Protein 6E8M (pdb70)

Structure (mmCIF, N/CA/C/O backbone):
data_6E8M
#
_entry.id   6E8M
#
_cell.length_a   40.900
_cell.length_b   64.710
_cell.length_c   67.850
_cell.angle_alpha   90.000
_cell.angle_beta   90.000
_cell.angle_gamma   90.000
#
_symmetry.space_group_name_H-M   'P 21 21 21'
#
loop_
_entity.id
_entity.type
_entity.pdbx_description
1 polymer 'LeSH (Llo2327)'
2 polymer 'DnaJ-A1 pTyr381 peptide'
3 water water
#
loop_
_atom_site.group_PDB
_atom_site.id
_atom_site.type_symbol
_atom_site.label_atom_id
_atom_site.label_alt_id
_atom_site.label_comp_id
_atom_site.label_asym_id
_atom_site.label_entity_id
_atom_site.label_seq_id
_atom_site.pdbx_PDB_ins_code
_atom_site.Cartn_x
_atom_site.Cartn_y
_atom_site.Cartn_z
_atom_site.occupancy
_atom_site.B_iso_or_equiv
_atom_site.auth_seq_id
_atom_site.auth_comp_id
_atom_site.auth_asym_id
_atom_site.auth_atom_id
_atom_site.pdbx_PDB_model_num
ATOM 1 N N . SER A 1 13 ? 8.10043 53.10397 9.10297 1.000 42.48481 11 SER A N 1
ATOM 2 C CA . SER A 1 13 ? 7.87138 52.54084 10.44004 1.000 39.98482 11 SER A CA 1
ATOM 3 C C . SER A 1 13 ? 7.31253 51.10853 10.43511 1.000 40.24663 11 SER A C 1
ATOM 4 O O . SER A 1 13 ? 6.93111 50.57584 11.49265 1.000 35.26608 11 SER A O 1
ATOM 7 N N . LYS A 1 14 ? 7.30137 50.46640 9.26675 1.000 39.10714 12 LYS A N 1
ATOM 8 C CA . LYS A 1 14 ? 6.65280 49.16422 9.12659 1.000 33.35164 12 LYS A CA 1
ATOM 9 C C . LYS A 1 14 ? 7.44814 48.04169 9.79580 1.000 32.97464 12 LYS A C 1
ATOM 10 O O . LYS A 1 14 ? 8.68156 47.99124 9.73636 1.000 32.42880 12 LYS A O 1
ATOM 16 N N . ILE A 1 15 ? 6.72531 47.12570 10.42076 1.000 25.09158 13 ILE A N 1
ATOM 17 C CA . ILE A 1 15 ? 7.31298 46.02123 11.17016 1.000 22.51657 13 ILE A CA 1
ATOM 18 C C . ILE A 1 15 ? 7.33964 44.79471 10.26448 1.000 24.54679 13 ILE A C 1
ATOM 19 O O . ILE A 1 15 ? 6.32649 44.50622 9.60625 1.000 23.27797 13 ILE A O 1
ATOM 24 N N . PRO A 1 16 ? 8.44383 44.05554 10.20385 1.000 22.65164 14 PRO A N 1
ATOM 25 C CA . PRO A 1 16 ? 8.45182 42.84404 9.38694 1.000 20.57359 14 PRO A CA 1
ATOM 26 C C . PRO A 1 16 ? 7.43850 41.84373 9.91388 1.000 24.55536 14 PRO A C 1
ATOM 27 O O . PRO A 1 16 ? 7.05231 41.87046 11.08437 1.000 20.61311 14 PRO A O 1
ATOM 31 N N . ILE A 1 17 ? 6.98791 40.95676 9.01605 1.000 21.34003 15 ILE A N 1
ATOM 32 C CA . ILE A 1 17 ? 6.03947 39.91413 9.39887 1.000 20.61044 15 ILE A CA 1
ATOM 33 C C . ILE A 1 17 ? 6.71866 38.67652 9.96633 1.000 17.85914 15 ILE A C 1
ATOM 34 O O . ILE A 1 17 ? 6.02345 37.70406 10.29726 1.000 19.56688 15 ILE A O 1
ATOM 39 N N . ILE A 1 18 ? 8.05066 38.68488 10.08665 1.000 16.06972 16 ILE A N 1
ATOM 40 C CA . ILE A 1 18 ? 8.85016 37.54216 10.52370 1.000 15.21770 16 ILE A CA 1
ATOM 41 C C . ILE A 1 18 ? 9.23016 37.75256 11.98227 1.000 17.31757 16 ILE A C 1
ATOM 42 O O . ILE A 1 18 ? 9.76257 38.81051 12.33687 1.000 19.25097 16 ILE A O 1
ATOM 47 N N . PHE A 1 19 ? 8.99150 36.74093 12.82258 1.000 15.46500 17 PHE A N 1
ATOM 48 C CA . PHE A 1 19 ? 9.47288 36.79260 14.20170 1.000 16.24730 17 PHE A CA 1
ATOM 49 C C . PHE A 1 19 ? 10.96720 36.51610 14.26771 1.000 16.68393 17 PHE A C 1
ATOM 50 O O . PHE A 1 19 ? 11.52168 35.76007 13.45856 1.000 16.57823 17 PHE A O 1
ATOM 58 N N . GLY A 1 20 ? 11.61108 37.07918 15.29003 1.000 18.61730 18 GLY A N 1
ATOM 59 C CA . GLY A 1 20 ? 12.97423 36.71794 15.62678 1.000 20.17784 18 GLY A CA 1
ATOM 60 C C . GLY A 1 20 ? 13.01193 35.44775 16.45123 1.000 21.30099 18 GLY A C 1
ATOM 61 O O . GLY A 1 20 ? 12.10351 34.61462 16.40982 1.000 19.83376 18 GLY A O 1
ATOM 62 N N . LEU A 1 21 ? 14.08733 35.30313 17.21730 1.000 21.29393 19 LEU A N 1
ATOM 63 C CA . LEU A 1 21 ? 14.29017 34.08815 17.99759 1.000 20.63679 19 LEU A CA 1
ATOM 64 C C . LEU A 1 21 ? 13.37584 34.04198 19.20991 1.000 28.41812 19 LEU A C 1
ATOM 65 O O . LEU A 1 21 ? 13.69754 34.59036 20.26765 1.000 38.34238 19 LEU A O 1
ATOM 70 N N . ILE A 1 22 ? 12.24096 33.37573 19.08171 1.000 22.95752 20 ILE A N 1
ATOM 71 C CA . ILE A 1 22 ? 11.28278 33.34110 20.16881 1.000 24.54927 20 ILE A CA 1
ATOM 72 C C . ILE A 1 22 ? 11.31483 31.95281 20.79180 1.000 25.00224 20 ILE A C 1
ATOM 73 O O . ILE A 1 22 ? 11.67263 30.95661 20.14998 1.000 26.40261 20 ILE A O 1
ATOM 78 N N . ASN A 1 23 ? 10.93695 31.88845 22.06717 1.000 23.85735 21 ASN A N 1
ATOM 79 C CA . ASN A 1 23 ? 11.04684 30.63418 22.78831 1.000 20.92727 21 ASN A CA 1
ATOM 80 C C . ASN A 1 23 ? 9.77557 29.79901 22.62724 1.000 23.78978 21 ASN A C 1
ATOM 81 O O . ASN A 1 23 ? 8.74054 30.27764 22.15951 1.000 24.10490 21 ASN A O 1
ATOM 86 N N . SER A 1 24 ? 9.88121 28.51842 23.00491 1.000 23.36718 22 SER A N 1
ATOM 87 C CA . SER A 1 24 ? 8.78038 27.57324 22.81875 1.000 24.72944 22 SER A CA 1
ATOM 88 C C . SER A 1 24 ? 7.52938 27.97801 23.59027 1.000 21.21686 22 SER A C 1
ATOM 89 O O . SER A 1 24 ? 6.40512 27.77058 23.11277 1.000 21.84140 22 SER A O 1
ATOM 92 N N . TYR A 1 25 ? 7.69897 28.48754 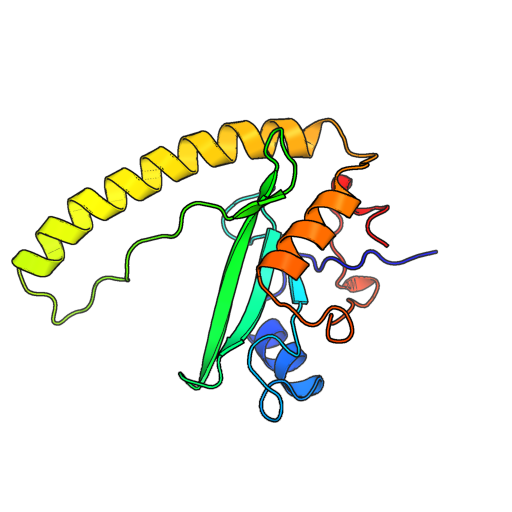24.81041 1.000 20.54741 23 TYR A N 1
ATOM 93 C CA . TYR A 1 25 ? 6.55278 28.93386 25.59474 1.000 21.30250 23 TYR A CA 1
ATOM 94 C C . TYR A 1 25 ? 5.81054 30.04625 24.86831 1.000 17.89623 23 TYR A C 1
ATOM 95 O O . TYR A 1 25 ? 4.58085 30.01240 24.74414 1.000 23.55560 23 TYR A O 1
ATOM 104 N N . GLN A 1 26 ? 6.55483 31.02661 24.35164 1.000 19.58738 24 GLN A N 1
ATOM 105 C CA . GLN A 1 26 ? 5.96295 32.13780 23.61208 1.000 23.36580 24 GLN A CA 1
ATOM 106 C C . GLN A 1 26 ? 5.26956 31.66209 22.34140 1.000 21.27997 24 GLN A C 1
ATOM 107 O O . GLN A 1 26 ? 4.17223 32.13094 22.00837 1.000 21.15511 24 GLN A O 1
ATOM 113 N N . ILE A 1 27 ? 5.89647 30.73792 21.61508 1.000 16.26765 25 ILE A N 1
ATOM 114 C CA . ILE A 1 27 ? 5.27905 30.19986 20.39947 1.000 18.74142 25 ILE A CA 1
ATOM 115 C C . ILE A 1 27 ? 3.92720 29.57005 20.72691 1.000 19.91618 25 ILE A C 1
ATOM 116 O O . ILE A 1 27 ? 2.92228 29.82565 20.04582 1.000 20.35015 25 ILE A O 1
ATOM 121 N N . HIS A 1 28 ? 3.87335 28.75046 21.77683 1.000 20.59424 26 HIS A N 1
ATOM 122 C CA . HIS A 1 28 ? 2.60538 28.11325 22.12839 1.000 23.53422 26 HIS A CA 1
ATOM 123 C C . HIS A 1 28 ? 1.57140 29.15367 22.54707 1.000 21.20875 26 HIS A C 1
ATOM 124 O O . HIS A 1 28 ? 0.41550 29.11351 22.10190 1.000 22.70721 26 HIS A O 1
ATOM 131 N N . ASN A 1 29 ? 1.98517 30.13982 23.33620 1.000 20.99335 27 ASN A N 1
ATOM 132 C CA . ASN A 1 29 ? 1.03856 31.14663 23.80348 1.000 22.20159 27 ASN A CA 1
ATOM 133 C C . ASN A 1 29 ? 0.55154 32.03110 22.66083 1.000 20.05650 27 ASN A C 1
ATOM 134 O O . ASN A 1 29 ? -0.61614 32.44050 22.65046 1.000 26.23665 27 ASN A O 1
ATOM 139 N N . LEU A 1 30 ? 1.41672 32.32961 21.68328 1.000 20.77978 28 LEU A N 1
ATOM 140 C CA . LEU A 1 30 ? 0.95144 33.09838 20.52905 1.000 19.68771 28 LEU A CA 1
ATOM 141 C C . LEU A 1 30 ? -0.08227 32.31327 19.73566 1.000 19.89441 28 LEU A C 1
ATOM 142 O O . LEU A 1 30 ? -1.11623 32.86822 19.34530 1.000 19.42105 28 LEU A O 1
ATOM 147 N N . LEU A 1 31 ? 0.15799 31.01440 19.50085 1.000 18.42046 29 LEU A N 1
ATOM 148 C CA . LEU A 1 31 ? -0.82218 30.22990 18.75248 1.000 17.36565 29 LEU A CA 1
ATOM 149 C C . LEU A 1 31 ? -2.14096 30.13467 19.51203 1.000 19.58051 29 LEU A C 1
ATOM 150 O O . LEU A 1 31 ? -3.22109 30.25057 18.91456 1.000 25.63156 29 LEU A O 1
ATOM 155 N N . GLU A 1 32 ? -2.07471 29.96886 20.83273 1.000 20.73468 30 GLU A N 1
ATOM 156 C CA . GLU A 1 32 ? -3.30302 29.86129 21.61403 1.000 25.95699 30 GLU A CA 1
ATOM 157 C C . GLU A 1 32 ? -4.03981 31.19536 21.67514 1.000 26.35778 30 GLU A C 1
ATOM 158 O O . GLU A 1 32 ? -5.27206 31.22663 21.60616 1.000 29.10741 30 GLU A O 1
ATOM 164 N N . GLN A 1 33 ? -3.30155 32.31187 21.75254 1.000 23.00590 31 GLN A N 1
ATOM 165 C CA . GLN A 1 33 ? -3.93361 33.63021 21.80141 1.000 24.57911 31 GLN A CA 1
ATOM 166 C C . GLN A 1 33 ? -4.75979 33.89611 20.54888 1.000 23.34597 31 GLN A C 1
ATOM 167 O O . GLN A 1 33 ? -5.81514 34.54073 20.60664 1.000 30.83189 31 GLN A O 1
ATOM 173 N N . HIS A 1 34 ? -4.28037 33.41975 19.40219 1.000 23.20959 32 HIS A N 1
ATOM 174 C CA . HIS A 1 34 ? -4.97209 33.56556 18.13550 1.000 22.42425 32 HIS A CA 1
ATOM 175 C C . HIS A 1 34 ? -5.86911 32.38082 17.83300 1.000 28.52731 32 HIS A C 1
ATOM 176 O O . HIS A 1 34 ? -6.20546 32.1429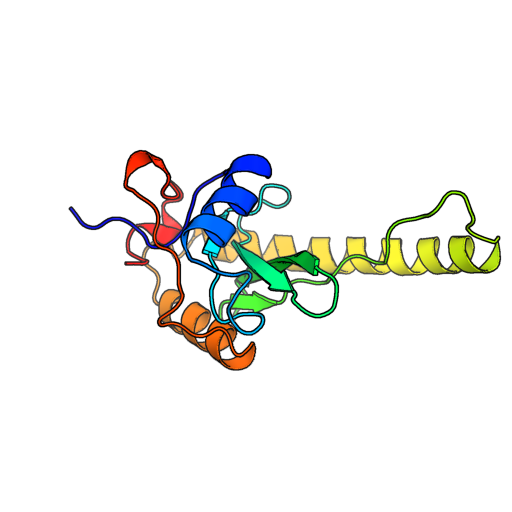3 16.66615 1.000 26.46198 32 HIS A O 1
ATOM 183 N N . ASN A 1 35 ? -6.25970 31.63993 18.87216 1.000 26.30877 33 ASN A N 1
ATOM 184 C CA . ASN A 1 35 ? -7.30675 30.62561 18.80034 1.000 26.23781 33 ASN A CA 1
ATOM 185 C C . ASN A 1 35 ? -6.95143 29.49879 17.83412 1.000 26.50262 33 ASN A C 1
ATOM 186 O O . ASN A 1 35 ? -7.82745 28.90820 17.20160 1.000 25.49173 33 ASN A O 1
ATOM 191 N N . ALA A 1 36 ? -5.66501 29.16146 17.74552 1.000 24.31595 34 ALA A N 1
ATOM 192 C CA . ALA A 1 36 ? -5.26043 28.07442 16.86215 1.000 21.12300 34 ALA A CA 1
ATOM 193 C C . ALA A 1 36 ? -5.93582 26.76927 17.23096 1.000 23.16923 34 ALA A C 1
ATOM 194 O O . ALA A 1 36 ? -6.16954 25.92916 16.35856 1.000 26.34060 34 ALA A O 1
ATOM 196 N N . LYS A 1 37 ? -6.25270 26.57145 18.50089 1.000 20.97269 35 LYS A N 1
ATOM 197 C CA . LYS A 1 37 ? -6.78402 25.28249 18.92150 1.000 22.91917 35 LYS A CA 1
ATOM 198 C C . LYS A 1 37 ? -8.27960 25.14031 18.68828 1.000 26.71700 35 LYS A C 1
ATOM 199 O O . LYS A 1 37 ? -8.82379 24.05775 18.92868 1.000 29.88546 35 LYS A O 1
ATOM 205 N N . THR A 1 38 ? -8.96717 26.18380 18.22714 1.000 27.95736 36 THR A N 1
ATOM 206 C CA . THR A 1 38 ? -10.36314 26.04229 17.82738 1.000 29.15626 36 THR A CA 1
ATOM 207 C C . THR A 1 38 ? -10.53567 26.24193 16.32995 1.000 21.51342 36 THR A C 1
ATOM 208 O O . THR A 1 38 ? -11.66489 26.43070 15.85383 1.000 29.16953 36 THR A O 1
ATOM 212 N N . LYS A 1 39 ? -9.43825 26.18098 15.57855 1.000 25.72603 37 LYS A N 1
ATOM 213 C CA . LYS A 1 39 ? -9.46233 26.35974 14.13488 1.000 27.66573 37 LYS A CA 1
ATOM 214 C C . LYS A 1 39 ? -8.74432 25.19783 13.45977 1.000 30.87995 37 LYS A C 1
ATOM 215 O O . LYS A 1 39 ? -7.99271 24.45088 14.09365 1.000 26.49290 37 LYS A O 1
ATOM 221 N N . GLU A 1 40 ? -8.99575 25.03610 12.15756 1.000 30.35650 38 GLU A N 1
ATOM 222 C CA . GLU A 1 40 ? -8.36320 23.95376 11.41474 1.000 26.18642 38 GLU A CA 1
ATOM 223 C C . GLU A 1 40 ? -6.84353 24.09000 11.45989 1.000 21.42229 38 GLU A C 1
ATOM 224 O O . GLU A 1 40 ? -6.29695 25.19731 11.53991 1.000 21.53452 38 GLU A O 1
ATOM 230 N N . SER A 1 41 ? -6.15282 22.94967 11.39287 1.000 20.90988 39 SER A N 1
ATOM 231 C CA . SER A 1 41 ? -4.69232 22.96991 11.30866 1.000 20.47683 39 SER A CA 1
ATOM 232 C C . SER A 1 41 ? -4.24128 23.86953 10.17084 1.000 20.51104 39 SER A C 1
ATOM 233 O O . SER A 1 41 ? -4.77825 23.79494 9.06101 1.000 25.27587 39 SER A O 1
ATOM 236 N N . LYS A 1 42 ? -3.27047 24.72736 10.46424 1.000 21.24183 40 LYS A N 1
ATOM 237 C CA . LYS A 1 42 ? -2.64678 25.69588 9.55774 1.000 17.91111 40 LYS A CA 1
ATOM 238 C C . LYS A 1 42 ? -3.49508 26.94334 9.34223 1.000 20.52598 40 LYS A C 1
ATOM 239 O O . LYS A 1 42 ? -3.06810 27.81578 8.56582 1.000 21.97170 40 LYS A O 1
ATOM 245 N N . ALA A 1 43 ? -4.66898 27.06552 9.97748 1.000 21.64426 41 ALA A N 1
ATOM 246 C CA . ALA A 1 43 ? -5.48171 28.27051 9.84949 1.000 21.19421 41 ALA A CA 1
ATOM 247 C C . ALA A 1 43 ? -4.83583 29.45506 10.54157 1.000 21.69442 41 ALA A C 1
ATOM 248 O O . ALA A 1 43 ? -5.12611 30.60656 10.19247 1.000 24.79754 41 ALA A O 1
ATOM 250 N N . VAL A 1 44 ? -3.98057 29.17683 11.51244 1.000 19.88291 42 VAL A N 1
ATOM 251 C CA . VAL A 1 44 ? -3.25986 30.14921 12.31519 1.000 18.05742 42 VAL A CA 1
ATOM 252 C C . VAL A 1 44 ? -1.80654 29.70469 12.29736 1.000 15.85571 42 VAL A C 1
ATOM 253 O O . VAL A 1 44 ? -1.52931 28.52425 12.52667 1.000 20.12093 42 VAL A O 1
ATOM 257 N N . PHE A 1 45 ? -0.87940 30.62841 12.04543 1.000 18.37801 43 PHE A N 1
ATOM 258 C CA . PHE A 1 45 ? 0.51892 30.21496 12.00906 1.000 17.01379 43 PHE A CA 1
ATOM 259 C C . PHE A 1 45 ? 1.39829 31.44285 12.18581 1.000 14.90427 43 PHE A C 1
ATOM 260 O O . PHE A 1 45 ? 0.92964 32.58165 12.07656 1.000 16.99276 43 PHE A O 1
ATOM 268 N N . LEU A 1 46 ? 2.67355 31.20438 12.50513 1.000 14.46065 44 LEU A N 1
ATOM 269 C CA . LEU A 1 46 ? 3.65501 32.27449 12.53125 1.000 13.76638 44 LEU A CA 1
ATOM 270 C C . LEU A 1 46 ? 4.92065 31.83350 11.80995 1.000 15.63422 44 LEU A C 1
ATOM 271 O O . LEU A 1 46 ? 5.17185 30.64514 11.60526 1.000 14.08351 44 LEU A O 1
ATOM 276 N N . ILE A 1 47 ? 5.71928 32.81857 11.42256 1.000 14.55181 45 ILE A N 1
ATOM 277 C CA . ILE A 1 47 ? 6.96714 32.60222 10.69863 1.000 13.87363 45 ILE A CA 1
ATOM 278 C C . ILE A 1 47 ? 8.07107 33.21575 11.53549 1.000 16.72598 45 ILE A C 1
ATOM 279 O O . ILE A 1 47 ? 7.95548 34.37659 11.94463 1.000 17.04190 45 ILE A O 1
ATOM 284 N N . ARG A 1 48 ? 9.13706 32.45222 11.79051 1.000 14.08585 46 ARG A N 1
ATOM 285 C CA . ARG A 1 48 ? 10.18950 32.94283 12.67233 1.000 14.34880 46 ARG A CA 1
ATOM 286 C C . ARG A 1 48 ? 11.55015 32.51176 12.15121 1.000 14.89078 46 ARG A C 1
ATOM 287 O O . ARG A 1 48 ? 11.67403 31.54923 11.39281 1.000 16.26227 46 ARG A O 1
ATOM 295 N N . ASP A 1 49 ? 12.58517 33.22490 12.60006 1.000 16.30912 47 ASP A N 1
ATOM 296 C CA . ASP A 1 49 ? 13.94888 32.75212 12.40275 1.000 16.92307 47 ASP A CA 1
ATOM 297 C C . ASP A 1 49 ? 14.10836 31.35012 12.98817 1.000 17.61817 47 ASP A C 1
ATOM 298 O O . ASP A 1 49 ? 13.67173 31.07832 14.11323 1.000 19.37058 47 ASP A O 1
ATOM 303 N N . SER A 1 50 ? 14.71446 30.44388 12.22208 1.000 18.26617 48 SER A N 1
ATOM 304 C CA . SER A 1 50 ? 15.07175 29.15969 12.79943 1.000 17.79728 48 SER A CA 1
ATOM 305 C C . SER A 1 50 ? 16.07394 29.35103 13.93058 1.000 25.32230 48 SER A C 1
ATOM 306 O O . SER A 1 50 ? 17.04718 30.10576 13.81361 1.000 25.97551 48 SER A O 1
ATOM 309 N N . SER A 1 51 ? 15.82458 28.65832 15.02364 1.000 20.44276 49 SER A N 1
ATOM 310 C CA . SER A 1 51 ? 16.70810 28.65321 16.17917 1.000 23.00908 49 SER A CA 1
ATOM 311 C C . SER A 1 51 ? 17.76941 27.56801 16.10234 1.000 28.32970 49 SER A C 1
ATOM 312 O O . SER A 1 51 ? 18.54372 27.41437 17.05624 1.000 34.85754 49 SER A O 1
ATOM 315 N N . THR A 1 52 ? 17.78151 26.77330 15.03638 1.000 20.31178 50 THR A N 1
ATOM 316 C CA . THR A 1 52 ? 18.80007 25.74621 14.83752 1.000 24.74245 50 THR A CA 1
ATOM 317 C C . THR A 1 52 ? 19.71142 26.02946 13.65562 1.000 23.27988 50 THR A C 1
ATOM 318 O O . THR A 1 52 ? 20.91937 25.73932 13.71826 1.000 25.11408 50 THR A O 1
ATOM 322 N N . TYR A 1 53 ? 19.16741 26.61661 12.59053 1.000 19.38879 51 TYR A N 1
ATOM 323 C CA . TYR A 1 53 ? 19.89867 26.81973 11.33747 1.000 19.60201 51 TYR A CA 1
ATOM 324 C C . TYR A 1 53 ? 19.77854 28.27969 10.92149 1.000 22.42205 51 TYR A C 1
ATOM 325 O O . TYR A 1 53 ? 18.73497 28.68867 10.38583 1.000 25.16565 51 TYR A O 1
ATOM 334 N N . PRO A 1 54 ? 20.80063 29.10196 11.15734 1.000 26.89864 52 PRO A N 1
ATOM 335 C CA . PRO A 1 54 ? 20.71448 30.50477 10.73353 1.000 24.50297 52 PRO A CA 1
ATOM 336 C C . PRO A 1 54 ? 20.51098 30.60764 9.22718 1.000 27.23871 52 PRO A C 1
ATOM 337 O O . PRO A 1 54 ? 21.07303 29.83530 8.44467 1.000 29.92891 52 PRO A O 1
ATOM 341 N N . GLY A 1 55 ? 19.66879 31.55480 8.83280 1.000 25.41683 53 GLY A N 1
ATOM 342 C CA . GLY A 1 55 ? 19.30601 31.72918 7.44875 1.000 29.12788 53 GLY A CA 1
ATOM 343 C C . GLY A 1 55 ? 18.04018 31.01051 7.03993 1.000 25.99577 53 GLY A C 1
ATOM 344 O O . GLY A 1 55 ? 17.45591 31.35461 6.00725 1.000 25.60755 53 GLY A O 1
ATOM 345 N N . LEU A 1 56 ? 17.58341 30.04834 7.83267 1.000 21.35277 54 LEU A N 1
ATOM 346 C CA . LEU A 1 56 ? 16.32785 29.37237 7.54519 1.000 20.38030 54 LEU A CA 1
ATOM 347 C C . LEU A 1 56 ? 15.17794 30.05344 8.26937 1.000 15.77144 54 LEU A C 1
ATOM 348 O O . LEU A 1 56 ? 15.37667 30.73546 9.27732 1.000 17.88447 54 LEU A O 1
ATOM 353 N N . LEU A 1 57 ? 13.97538 29.88870 7.71390 1.000 15.17597 55 LEU A N 1
ATOM 354 C CA . LEU A 1 57 ? 12.73563 30.29554 8.35985 1.000 15.19614 55 LEU A CA 1
ATOM 355 C C . LEU A 1 57 ? 11.99631 29.06483 8.84722 1.000 15.25565 55 LEU A C 1
ATOM 356 O O . LEU A 1 57 ? 12.04083 28.01090 8.21045 1.000 18.46240 55 LEU A O 1
ATOM 361 N N . THR A 1 58 ? 11.28965 29.20141 9.97315 1.000 14.10143 56 THR A N 1
ATOM 362 C CA . THR A 1 58 ? 10.49144 28.10672 10.49409 1.000 13.92285 56 THR A CA 1
ATOM 363 C C . THR A 1 58 ? 9.04869 28.56055 10.63446 1.00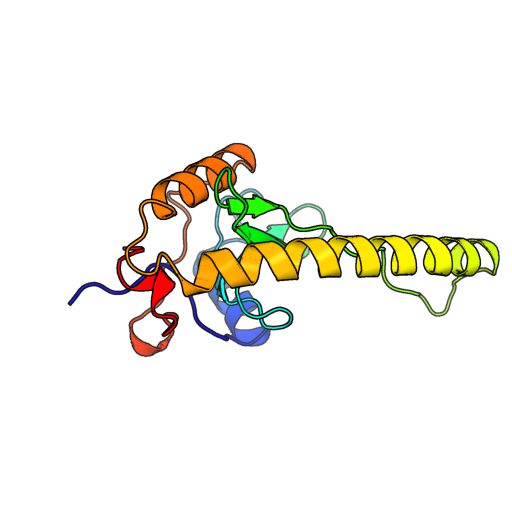0 14.10034 56 THR A C 1
ATOM 364 O O . THR A 1 58 ? 8.78293 29.64748 11.15963 1.000 16.27466 56 THR A O 1
ATOM 368 N N . ILE A 1 59 ? 8.12992 27.76910 10.08263 1.000 14.75697 57 ILE A N 1
ATOM 369 C CA . ILE A 1 59 ? 6.69907 28.02846 10.20370 1.000 17.20094 57 ILE A CA 1
ATOM 370 C C . ILE A 1 59 ? 6.18179 27.19222 11.36322 1.000 16.30133 57 ILE A C 1
ATOM 371 O O . ILE A 1 59 ? 6.42317 25.97655 11.40936 1.000 17.43245 57 ILE A O 1
ATOM 376 N N . SER A 1 60 ? 5.50425 27.83305 12.32404 1.000 13.54256 58 SER A N 1
ATOM 377 C CA . SER A 1 60 ? 4.96727 27.11902 13.47473 1.000 13.74281 58 SER A CA 1
ATOM 378 C C . SER A 1 60 ? 3.45605 27.22124 13.44623 1.000 15.56706 58 SER A C 1
ATOM 379 O O . SER A 1 60 ? 2.90749 28.29990 13.21123 1.000 17.34529 58 SER A O 1
ATOM 382 N N . TYR A 1 61 ? 2.79595 26.09428 13.70438 1.000 16.43944 59 TYR A N 1
ATOM 383 C CA . TYR A 1 61 ? 1.34305 26.03491 13.63745 1.000 15.09410 59 TYR A CA 1
ATOM 384 C C . TYR A 1 61 ? 0.85270 24.93423 14.56817 1.000 16.29018 59 TYR A C 1
ATOM 385 O O . TYR A 1 61 ? 1.63996 24.19044 15.16367 1.000 17.93998 59 TYR A O 1
ATOM 394 N N . TYR A 1 62 ? -0.46677 24.83983 14.69554 1.000 16.63388 60 TYR A N 1
ATOM 395 C CA . TYR A 1 62 ? -1.08339 23.83569 15.55204 1.000 16.08965 60 TYR A CA 1
ATOM 396 C C . TYR A 1 62 ? -1.63904 22.70155 14.70838 1.000 19.42967 60 TYR A C 1
ATOM 397 O O . TYR A 1 62 ? -2.38057 22.93232 13.75104 1.000 18.97575 60 TYR A O 1
ATOM 406 N N . CYS A 1 63 ? -1.27656 21.48368 15.06969 1.000 19.27528 61 CYS A N 1
ATOM 407 C CA . CYS A 1 63 ? -1.74541 20.28048 14.39683 1.000 20.23425 61 CYS A CA 1
ATOM 408 C C . CYS A 1 63 ? -2.89661 19.69982 15.21808 1.000 21.84545 61 CYS A C 1
ATOM 409 O O . CYS A 1 63 ? -2.67892 19.05670 16.25364 1.000 21.42069 61 CYS A O 1
ATOM 412 N N . GLN A 1 64 ? -4.13240 19.91329 14.74923 1.000 19.32142 62 GLN A N 1
ATOM 413 C CA . GLN A 1 64 ? -5.30243 19.38357 15.45339 1.000 22.36613 62 GLN A CA 1
ATOM 414 C C . GLN A 1 64 ? -5.23395 17.87034 15.64043 1.000 23.07722 62 GLN A C 1
ATOM 415 O O . GLN A 1 64 ? -5.65722 17.34294 16.68435 1.000 24.13003 62 GLN A O 1
ATOM 421 N N . GLU A 1 65 ? -4.73845 17.14478 14.63304 1.000 23.41979 63 GLU A N 1
ATOM 422 C CA . GLU A 1 65 ? -4.83256 15.68616 14.67199 1.000 25.00484 63 GLU A CA 1
ATOM 423 C C . GLU A 1 65 ? -3.99739 15.09113 15.79221 1.000 27.58591 63 GLU A C 1
ATOM 424 O O . GLU A 1 65 ? -4.35165 14.03687 16.32319 1.000 29.56620 63 GLU A O 1
ATOM 430 N N . GLN A 1 66 ? -2.89377 15.73811 16.14999 1.000 26.85931 64 GLN A N 1
ATOM 431 C CA . GLN A 1 66 ? -1.99584 15.24867 17.18723 1.000 27.10715 64 GLN A CA 1
ATOM 432 C C . GLN A 1 66 ? -2.00294 16.09796 18.44916 1.000 26.97565 64 GLN A C 1
ATOM 433 O O . GLN A 1 66 ? -1.34316 15.72171 19.42554 1.000 29.18578 64 GLN A O 1
ATOM 439 N N . ASP A 1 67 ? -2.70451 17.23206 18.44850 1.000 24.14964 65 ASP A N 1
ATOM 440 C CA . ASP A 1 67 ? -2.72846 18.14331 19.59298 1.000 22.48991 65 ASP A CA 1
ATOM 441 C C . ASP A 1 67 ? -1.31405 18.54548 19.99294 1.000 25.80558 65 ASP A C 1
ATOM 442 O O . ASP A 1 67 ? -0.93246 18.49860 21.16295 1.000 26.77116 65 ASP A O 1
ATOM 447 N N . ILE A 1 68 ? -0.52035 18.93969 18.99318 1.000 22.28884 66 ILE A N 1
ATOM 448 C CA . ILE A 1 68 ? 0.81835 19.45906 19.23019 1.000 22.52877 66 ILE A CA 1
ATOM 449 C C . ILE A 1 68 ? 1.08705 20.60814 18.27999 1.000 21.44152 66 ILE A C 1
ATOM 450 O O . ILE A 1 68 ? 0.46559 20.74272 17.22384 1.000 20.77300 66 ILE A O 1
ATOM 455 N N . VAL A 1 69 ? 2.04196 21.43089 18.67618 1.000 20.02484 67 VAL A N 1
ATOM 456 C CA . VAL A 1 69 ? 2.59451 22.45160 17.80045 1.000 17.32040 67 VAL A CA 1
ATOM 457 C C . VAL A 1 69 ? 3.60921 21.79117 16.87736 1.000 21.47488 67 VAL A C 1
ATOM 458 O O . VAL A 1 69 ? 4.45056 21.00245 17.32799 1.000 22.53945 67 VAL A O 1
ATOM 462 N N . LYS A 1 70 ? 3.50854 22.07784 15.57766 1.000 17.35606 68 LYS A N 1
ATOM 463 C CA . LYS A 1 70 ? 4.40382 21.53335 14.56581 1.000 14.41339 68 LYS A CA 1
ATOM 464 C C . LYS A 1 70 ? 5.19865 22.65849 13.92421 1.000 16.53958 68 LYS A C 1
ATOM 465 O O . LYS A 1 70 ? 4.73531 23.80608 13.87140 1.000 17.16424 68 LYS A O 1
ATOM 471 N N . HIS A 1 71 ? 6.39128 22.30330 13.41569 1.000 16.66769 69 HIS A N 1
ATOM 472 C CA . HIS A 1 71 ? 7.32636 23.24257 12.81472 1.000 16.32163 69 HIS A CA 1
ATOM 473 C C . HIS A 1 71 ? 7.82876 22.71864 11.48081 1.000 15.38219 69 HIS A C 1
ATOM 474 O O . HIS A 1 71 ? 8.13933 21.52565 11.35217 1.000 20.25232 69 HIS A O 1
ATOM 481 N N . ILE A 1 72 ? 7.93736 23.61188 10.49676 1.000 14.88982 70 ILE A N 1
ATOM 482 C CA . ILE A 1 72 ? 8.45747 23.25329 9.17822 1.000 14.30890 70 ILE A CA 1
ATOM 483 C C . ILE A 1 72 ? 9.45117 24.32350 8.74898 1.000 16.78343 70 ILE A C 1
ATOM 484 O O . ILE A 1 72 ? 9.12960 25.51999 8.76319 1.000 16.19902 70 ILE A O 1
ATOM 489 N N . ARG A 1 73 ? 10.62884 23.89590 8.30580 1.000 15.64209 71 ARG A N 1
ATOM 490 C CA . ARG A 1 73 ? 11.69243 24.82404 7.93661 1.000 14.10079 71 ARG A CA 1
ATOM 491 C C . ARG A 1 73 ? 11.72373 25.06538 6.43694 1.000 15.77294 71 ARG A C 1
ATOM 492 O O . ARG A 1 73 ? 11.56016 24.12927 5.64653 1.000 16.78394 71 ARG A O 1
ATOM 500 N N . PHE A 1 74 ? 11.99652 26.31974 6.06710 1.000 15.11210 72 PHE A N 1
ATOM 501 C CA . PHE A 1 74 ? 12.18837 26.75703 4.68843 1.000 15.53021 72 PHE A CA 1
ATOM 502 C C . PHE A 1 74 ? 13.53431 27.44572 4.55546 1.000 16.14915 72 PHE A C 1
ATOM 503 O O . PHE A 1 74 ? 14.01967 28.07337 5.49133 1.000 17.04923 72 PHE A O 1
ATOM 511 N N . GLY A 1 75 ? 14.12987 27.33095 3.37219 1.000 16.61504 73 GLY A N 1
ATOM 512 C CA . GLY A 1 75 ? 15.36728 28.02288 3.08637 1.000 15.23239 73 GLY A CA 1
ATOM 513 C C . GLY A 1 75 ? 15.35156 28.49711 1.64887 1.000 15.20929 73 GLY A C 1
ATOM 514 O O . GLY A 1 75 ? 14.59550 27.99276 0.81918 1.000 18.44192 73 GLY A O 1
ATOM 515 N N . LEU A 1 76 ? 16.20132 29.47156 1.36679 1.000 18.04173 74 LEU A N 1
ATOM 516 C CA . LEU A 1 76 ? 16.30467 29.98639 0.00599 1.000 20.38880 74 LEU A CA 1
ATOM 517 C C . LEU A 1 76 ? 16.98527 28.98815 -0.92126 1.000 19.57034 74 LEU A C 1
ATOM 518 O O . LEU A 1 76 ? 17.99666 28.37613 -0.57376 1.000 20.24996 74 LEU A O 1
ATOM 523 N N . THR A 1 77 ? 16.42117 28.84240 -2.11781 1.000 18.00529 75 THR A N 1
ATOM 524 C CA . THR A 1 77 ? 17.01933 28.13176 -3.23415 1.000 17.70409 75 THR A CA 1
ATOM 525 C C . THR A 1 77 ? 17.00572 29.08497 -4.41992 1.000 18.94242 75 THR A C 1
ATOM 526 O O . THR A 1 77 ? 16.45898 30.18619 -4.33979 1.000 27.71444 75 THR A O 1
ATOM 530 N N . ASP A 1 78 ? 17.58893 28.65536 -5.53874 1.000 24.82595 76 ASP A N 1
ATOM 531 C CA . ASP A 1 78 ? 17.60114 29.52372 -6.70444 1.000 29.86708 76 ASP A CA 1
ATOM 532 C C . ASP A 1 78 ? 16.19617 29.82115 -7.20154 1.000 30.24973 76 ASP A C 1
ATOM 533 O O . ASP A 1 78 ? 15.96823 30.88775 -7.78135 1.000 29.96884 76 ASP A O 1
ATOM 538 N N . LYS A 1 79 ? 15.24047 28.93634 -6.91394 1.000 29.62320 77 LYS A N 1
ATOM 539 C CA . LYS A 1 79 ? 13.84171 29.14011 -7.25211 1.000 29.67607 77 LYS A CA 1
ATOM 540 C C . LYS A 1 79 ? 13.09380 29.98120 -6.22934 1.000 30.53079 77 LYS A C 1
ATOM 541 O O . LYS A 1 79 ? 11.94978 30.37153 -6.49242 1.000 29.32507 77 LYS A O 1
ATOM 547 N N . GLY A 1 80 ? 13.70925 30.29090 -5.09522 1.000 21.73540 78 GLY A N 1
ATOM 548 C CA . GLY A 1 80 ? 13.03841 30.95498 -3.99925 1.000 23.58625 78 GLY A CA 1
ATOM 549 C C . GLY A 1 80 ? 12.97567 30.05880 -2.77329 1.000 22.05932 78 GLY A C 1
ATOM 550 O O . GLY A 1 80 ? 13.60916 29.00074 -2.70044 1.000 20.48435 78 GLY A O 1
ATOM 551 N N . TRP A 1 81 ? 12.16828 30.48625 -1.80436 1.000 20.04667 79 TRP A N 1
ATOM 552 C CA . TRP A 1 81 ? 12.02255 29.71346 -0.57572 1.000 17.77826 79 TRP A CA 1
ATOM 553 C C . TRP A 1 81 ? 11.40603 28.34981 -0.86720 1.000 18.42831 79 TRP A C 1
ATOM 554 O O . TRP A 1 81 ? 10.40449 28.24351 -1.58257 1.000 21.99415 79 TRP A O 1
ATOM 565 N N . LYS A 1 82 ? 12.01264 27.31084 -0.29819 1.000 18.36335 80 LYS A N 1
ATOM 566 C CA . LYS A 1 82 ? 11.56181 25.94379 -0.48820 1.000 20.27180 80 LYS A CA 1
ATOM 567 C C . LYS A 1 82 ? 11.69663 25.21646 0.83548 1.000 16.28889 80 LYS A C 1
ATOM 568 O O . LYS A 1 82 ? 12.46666 25.61434 1.70983 1.000 19.30230 80 LYS A O 1
ATOM 574 N N . THR A 1 83 ? 10.97031 24.10371 0.94295 1.000 18.23342 81 THR A N 1
ATOM 575 C CA . THR A 1 83 ? 11.02342 23.27344 2.14144 1.000 18.56742 81 THR A CA 1
ATOM 576 C C . THR A 1 83 ? 12.40586 22.63884 2.30836 1.000 20.09488 81 THR A C 1
ATOM 577 O O . THR A 1 83 ? 12.95636 22.06907 1.36164 1.000 23.55501 81 THR A O 1
ATOM 581 N N . ALA A 1 84 ? 12.97412 22.75403 3.51752 1.000 16.90246 82 ALA A N 1
ATOM 582 C CA . ALA A 1 84 ? 14.24449 22.14577 3.85094 1.000 17.36466 82 ALA A CA 1
ATOM 583 C C . ALA A 1 84 ? 14.06969 20.63875 4.05764 1.000 19.73824 82 ALA A C 1
ATOM 584 O O . ALA A 1 84 ? 12.95441 20.16700 4.28787 1.000 21.13097 82 ALA A O 1
ATOM 586 N N . PRO A 1 85 ? 15.15619 19.87087 3.97671 1.000 20.83314 83 PRO A N 1
ATOM 587 C CA . PRO A 1 85 ? 15.09001 18.45492 4.35728 1.000 21.29400 83 PRO A CA 1
ATOM 588 C C . PRO A 1 85 ? 14.53657 18.30968 5.76536 1.000 23.55614 83 PRO A C 1
ATOM 589 O O . PRO A 1 85 ? 14.83409 19.11150 6.65235 1.000 24.89756 83 PRO A O 1
ATOM 593 N N . LYS A 1 86 ? 13.75098 17.26478 5.96528 1.000 28.52949 84 LYS A N 1
ATOM 594 C CA . LYS A 1 86 ? 13.18264 17.04126 7.28248 1.000 26.95200 84 LYS A CA 1
ATOM 595 C C . LYS A 1 86 ? 13.94708 15.94692 8.01637 1.000 22.11904 84 LYS A C 1
ATOM 596 O O . LYS A 1 86 ? 14.34800 14.95181 7.40420 1.000 24.34025 84 LYS A O 1
ATOM 602 N N . PRO A 1 87 ? 14.13724 16.13250 9.32216 1.000 24.41646 85 PRO A N 1
ATOM 603 C CA . PRO A 1 87 ? 14.91429 15.16604 10.09651 1.000 26.71119 85 PRO A CA 1
ATOM 604 C C . PRO A 1 87 ? 14.12839 13.89339 10.34910 1.000 25.38633 85 PRO A C 1
ATOM 605 O O . PRO A 1 87 ? 12.88654 13.91090 10.41281 1.000 30.41749 85 PRO A O 1
ATOM 609 N N . PRO A 1 88 ? 14.81062 12.76309 10.53976 1.000 26.79096 86 PRO A N 1
ATOM 610 C CA . PRO A 1 88 ? 14.10984 11.51302 10.84384 1.000 27.70523 86 PRO A CA 1
ATOM 611 C C . PRO A 1 88 ? 13.52866 11.52634 12.25050 1.000 34.52091 86 PRO A C 1
ATOM 612 O O . PRO A 1 88 ? 13.90716 12.33247 13.10222 1.000 34.32830 86 PRO A O 1
ATOM 616 N N . HIS A 1 89 ? 12.58871 10.61283 12.48543 1.000 30.27096 87 HIS A N 1
ATOM 617 C CA . HIS A 1 89 ? 11.87963 10.60351 13.75973 1.000 41.97706 87 HIS A CA 1
ATOM 618 C C . HIS A 1 89 ? 12.83695 10.32381 14.91493 1.000 40.93344 87 HIS A C 1
ATOM 619 O O . HIS A 1 89 ? 13.74535 9.49081 14.81168 1.000 40.84982 87 HIS A O 1
ATOM 626 N N . GLU A 1 90 ? 12.60880 11.03380 16.02088 1.000 52.36039 88 GLU A N 1
ATOM 627 C CA . GLU A 1 90 ? 13.51664 11.01067 17.15912 1.000 52.92379 88 GLU A CA 1
ATOM 628 C C . GLU A 1 90 ? 13.67434 9.59096 17.70300 1.000 50.75158 88 GLU A C 1
ATOM 629 O O . GLU A 1 90 ? 12.71771 8.80532 17.69346 1.000 46.90628 88 GLU A O 1
ATOM 635 N N . PRO A 1 91 ? 14.85698 9.23225 18.19550 1.000 49.03806 89 PRO A N 1
ATOM 636 C CA . PRO A 1 91 ? 15.01006 7.94311 18.87527 1.000 50.59598 89 PRO A CA 1
ATOM 637 C C . PRO A 1 91 ? 14.12253 7.84505 20.10914 1.000 52.61825 89 PRO A C 1
ATOM 638 O O . PRO A 1 91 ? 13.83485 8.83985 20.77776 1.000 59.03346 89 PRO A O 1
ATOM 642 N N . LEU A 1 92 ? 13.68908 6.62422 20.40811 1.000 49.74423 90 LEU A N 1
ATOM 643 C CA . LEU A 1 92 ? 12.90531 6.33961 21.60068 1.000 52.38609 90 LEU A CA 1
ATOM 644 C C . LEU A 1 92 ? 13.61579 5.29345 22.44604 1.000 52.10044 90 LEU A C 1
ATOM 645 O O . LEU A 1 92 ? 14.34574 4.44555 21.92574 1.000 51.06186 90 LEU A O 1
ATOM 650 N N . LYS A 1 93 ? 13.39833 5.37494 23.76256 1.000 55.44630 91 LYS A N 1
ATOM 651 C CA . LYS A 1 93 ? 13.90907 4.36726 24.69003 1.000 62.78772 91 LYS A CA 1
ATOM 652 C C . LYS A 1 93 ? 13.52835 2.95215 24.27049 1.000 59.18503 91 LYS A C 1
ATOM 653 O O . LYS A 1 93 ? 14.25632 1.99227 24.55555 1.000 61.43161 91 LYS A O 1
ATOM 659 N N . SER A 1 94 ? 12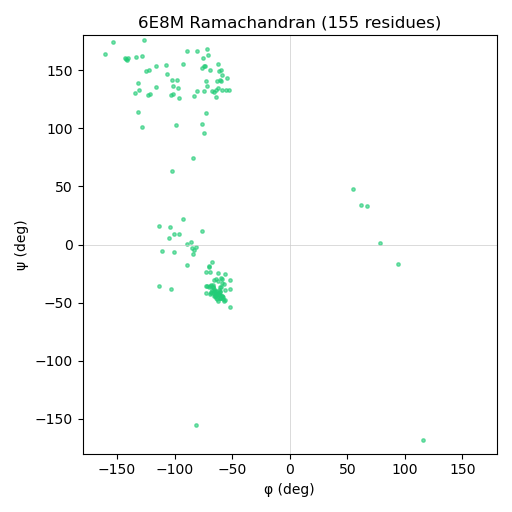.38707 2.80511 23.60691 1.000 63.06155 92 SER A N 1
ATOM 660 C CA . SER A 1 94 ? 11.84027 1.51002 23.23901 1.000 65.00976 92 SER A CA 1
ATOM 661 C C . SER A 1 94 ? 12.40375 0.98003 21.93062 1.000 62.79509 92 SER A C 1
ATOM 662 O O . SER A 1 94 ? 12.05471 -0.13887 21.54600 1.000 66.94688 92 SER A O 1
ATOM 665 N N . ASP A 1 95 ? 13.25993 1.74507 21.25336 1.000 53.30048 93 ASP A N 1
ATOM 666 C CA . ASP A 1 95 ? 13.67664 1.40669 19.89648 1.000 51.12440 93 ASP A CA 1
ATOM 667 C C . ASP A 1 95 ? 14.33981 0.03373 19.85061 1.000 52.69478 93 ASP A C 1
ATOM 668 O O . ASP A 1 95 ? 15.19672 -0.28694 20.67758 1.000 53.98406 93 ASP A O 1
ATOM 673 N N . SER A 1 96 ? 13.93116 -0.77299 18.87917 1.000 53.05679 94 SER A N 1
ATOM 674 C CA . SER A 1 96 ? 14.57368 -2.04290 18.57743 1.000 54.75690 94 SER A CA 1
ATOM 675 C C . SER A 1 96 ? 15.82703 -1.80315 17.74001 1.000 53.02803 94 SER A C 1
ATOM 676 O O . SER A 1 96 ? 16.03755 -0.70769 17.20962 1.000 50.33677 94 SER A O 1
ATOM 679 N N . PRO A 1 97 ? 16.69448 -2.81516 17.60211 1.000 45.47342 95 PRO A N 1
ATOM 680 C CA . PRO A 1 97 ? 17.87445 -2.64400 16.72908 1.000 43.32437 95 PRO A CA 1
ATOM 681 C C . PRO A 1 97 ? 17.51902 -2.27640 15.29776 1.000 42.46705 95 PRO A C 1
ATOM 682 O O . PRO A 1 97 ? 18.25150 -1.51468 14.64403 1.000 40.44945 95 PRO A O 1
ATOM 686 N N . GLU A 1 98 ? 16.40036 -2.80080 14.79520 1.000 47.67588 96 GLU A N 1
ATOM 687 C CA . GLU A 1 98 ? 15.96728 -2.47921 13.44129 1.000 47.53770 96 GLU A CA 1
ATOM 688 C C . GLU A 1 98 ? 15.64379 -0.99942 13.30637 1.000 43.46539 96 GLU A C 1
ATOM 689 O O . GLU A 1 98 ? 16.04479 -0.35821 12.32762 1.000 39.59608 96 GLU A O 1
ATOM 695 N N . ILE A 1 99 ? 14.92441 -0.43511 14.28380 1.000 40.24298 97 ILE A N 1
ATOM 696 C CA . ILE A 1 99 ? 14.68700 1.00764 14.28309 1.000 38.67606 97 ILE A CA 1
ATOM 697 C C . ILE A 1 99 ? 16.01111 1.75830 14.27418 1.000 34.32310 97 ILE A C 1
ATOM 698 O O . ILE A 1 99 ? 16.21221 2.69562 13.49174 1.000 32.32590 97 ILE A O 1
ATOM 703 N N . LYS A 1 100 ? 16.92707 1.36780 15.16518 1.000 34.88724 98 LYS A N 1
ATOM 704 C CA . LYS A 1 100 ? 18.15987 2.12521 15.35073 1.000 33.21539 98 LYS A CA 1
ATOM 705 C C . LYS A 1 100 ? 19.03331 2.08473 14.10377 1.000 35.02965 98 LYS A C 1
ATOM 706 O O . LYS A 1 100 ? 19.62969 3.09807 13.72357 1.000 31.11391 98 LYS A O 1
ATOM 712 N N . GLU A 1 101 ? 19.11671 0.92749 13.44887 1.000 36.19450 99 GLU A N 1
ATOM 713 C CA . GLU A 1 101 ? 19.96284 0.81925 12.26783 1.000 35.38812 99 GLU A CA 1
ATOM 714 C C . GLU A 1 101 ? 19.43118 1.68437 11.13404 1.000 39.05810 99 GLU A C 1
ATOM 715 O O . GLU A 1 101 ? 20.20848 2.33023 10.42143 1.000 35.62021 99 GLU A O 1
ATOM 721 N N . LYS A 1 102 ? 18.10921 1.71707 10.95527 1.000 39.10226 100 LYS A N 1
ATOM 722 C CA . LYS A 1 102 ? 17.53334 2.59818 9.94896 1.000 35.62880 100 LYS A CA 1
ATOM 723 C C . LYS A 1 102 ? 17.76092 4.05985 10.31116 1.000 35.68577 100 LYS A C 1
ATOM 724 O O . LYS A 1 102 ? 18.03825 4.88920 9.43753 1.000 34.97312 100 LYS A O 1
ATOM 730 N N . TYR A 1 103 ? 17.67250 4.38986 11.60042 1.000 32.07033 101 TYR A N 1
ATOM 731 C CA . TYR A 1 103 ? 17.88821 5.76933 12.01731 1.000 28.75901 101 TYR A CA 1
ATOM 732 C C . TYR A 1 103 ? 19.28787 6.23958 11.64370 1.000 26.87395 101 TYR A C 1
ATOM 733 O O . TYR A 1 103 ? 19.46714 7.37933 11.19547 1.000 30.23497 101 TYR A O 1
ATOM 742 N N . THR A 1 104 ? 20.29067 5.37611 11.82052 1.000 29.56835 102 THR A N 1
ATOM 743 C CA . THR A 1 104 ? 21.65463 5.72623 11.42279 1.000 29.34622 102 THR A CA 1
ATOM 744 C C . THR A 1 104 ? 21.70002 6.21184 9.98020 1.000 26.75215 102 THR A C 1
ATOM 745 O O . THR A 1 104 ? 22.21766 7.29911 9.69424 1.000 32.00023 102 THR A O 1
ATOM 749 N N . LEU A 1 105 ? 21.16804 5.40811 9.05276 1.000 27.80952 103 LEU A N 1
ATOM 750 C CA . LEU A 1 105 ? 21.20265 5.78589 7.64122 1.000 28.15604 103 LEU A CA 1
ATOM 751 C C . LEU A 1 105 ? 20.35758 7.02340 7.36895 1.000 28.10874 103 LEU A C 1
ATOM 752 O O . LEU A 1 105 ? 20.78113 7.90359 6.61877 1.000 26.12236 103 LEU A O 1
ATOM 757 N N . ASP A 1 106 ? 19.16692 7.12011 7.96929 1.000 26.11248 104 ASP A N 1
ATOM 758 C CA . ASP A 1 106 ? 18.32791 8.28901 7.71476 1.000 22.86963 104 ASP A CA 1
ATOM 759 C C . ASP A 1 106 ? 18.95519 9.55430 8.28208 1.000 23.65933 104 ASP A C 1
ATOM 760 O O . ASP A 1 106 ? 18.81080 10.64422 7.70685 1.000 23.71937 104 ASP A O 1
ATOM 765 N N . LYS A 1 107 ? 19.63790 9.44046 9.42200 1.000 25.33157 105 LYS A N 1
ATOM 766 C CA . LYS A 1 107 ? 20.26261 10.62168 10.00105 1.000 23.74271 105 LYS A CA 1
ATOM 767 C C . LYS A 1 107 ? 21.41848 11.09907 9.14208 1.000 23.26769 105 LYS A C 1
ATOM 768 O O . LYS A 1 107 ? 21.58288 12.30705 8.93187 1.000 27.42201 105 LYS A O 1
ATOM 774 N N . ILE A 1 108 ? 22.22791 10.16804 8.62861 1.000 24.13287 106 ILE A N 1
ATOM 775 C CA . ILE A 1 108 ? 23.31232 10.56084 7.73303 1.000 22.98541 106 ILE A CA 1
ATOM 776 C C . ILE A 1 108 ? 22.74291 11.23699 6.49865 1.000 25.02989 106 ILE A C 1
ATOM 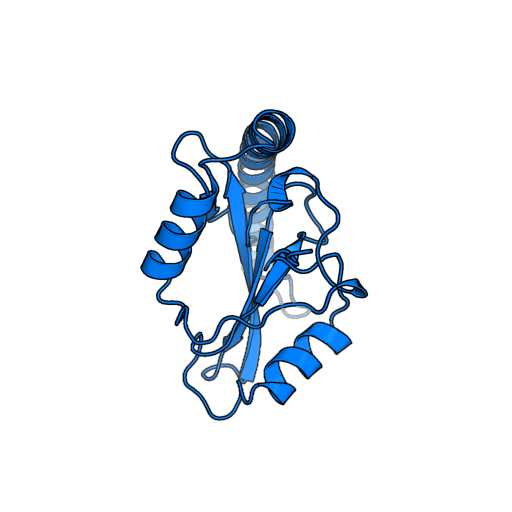777 O O . ILE A 1 108 ? 23.27250 12.25058 6.02503 1.000 25.38748 106 ILE A O 1
ATOM 782 N N . LYS A 1 109 ? 21.66750 10.67048 5.94506 1.000 24.55638 107 LYS A N 1
ATOM 783 C CA . LYS A 1 109 ? 21.04885 11.26643 4.76404 1.000 24.63204 107 LYS A CA 1
ATOM 784 C C . LYS A 1 109 ? 20.56434 12.67074 5.07267 1.000 23.68480 107 LYS A C 1
ATOM 785 O O . LYS A 1 109 ? 20.77772 13.60427 4.28647 1.000 25.79814 107 LYS A O 1
ATOM 791 N N . PHE A 1 110 ? 19.93919 12.84516 6.23088 1.000 20.94468 108 PHE A N 1
ATOM 792 C CA . PHE A 1 110 ? 19.43961 14.16207 6.59290 1.000 21.02484 108 PHE A CA 1
ATOM 793 C C . PHE A 1 110 ? 20.58890 15.14466 6.75560 1.000 26.14453 108 PHE A C 1
ATOM 794 O O . PHE A 1 110 ? 20.54057 16.26175 6.23146 1.000 24.97721 108 PHE A O 1
ATOM 802 N N . GLU A 1 111 ? 21.64705 14.73446 7.46246 1.000 25.75759 109 GLU A N 1
ATOM 803 C CA . GLU A 1 111 ? 22.78090 15.63442 7.65616 1.000 25.30487 109 GLU A CA 1
ATOM 804 C C . GLU A 1 111 ? 23.42421 16.02938 6.33441 1.000 23.37056 109 GLU A C 1
ATOM 805 O O . GLU A 1 111 ? 23.80163 17.19211 6.15920 1.000 25.29461 109 GLU A O 1
ATOM 811 N N . ARG A 1 112 ? 23.59726 15.07239 5.40810 1.000 22.57593 110 ARG A N 1
ATOM 812 C CA . ARG A 1 112 ? 24.18634 15.39066 4.10787 1.000 21.33844 110 ARG A CA 1
ATOM 813 C C . ARG A 1 112 ? 23.31102 16.37019 3.34039 1.000 26.08319 110 ARG A C 1
ATOM 814 O O . ARG A 1 112 ? 23.80684 17.34306 2.75497 1.000 26.45529 110 ARG A O 1
ATOM 822 N N . LYS A 1 113 ? 22.00589 16.10335 3.30313 1.000 23.00678 111 LYS A N 1
ATOM 823 C CA . LYS A 1 113 ? 21.10279 16.95246 2.53775 1.000 21.07543 111 LYS A CA 1
ATOM 824 C C . LYS A 1 113 ? 20.98836 18.33011 3.16287 1.000 25.07028 111 LYS A C 1
ATOM 825 O O . LYS A 1 113 ? 20.97996 19.33950 2.44511 1.000 23.82968 111 LYS A O 1
ATOM 831 N N . MET A 1 114 ? 20.91091 18.39650 4.49684 1.000 21.46838 112 MET A N 1
ATOM 832 C CA . MET A 1 114 ? 20.81046 19.69568 5.14860 1.000 19.01850 112 MET A CA 1
ATOM 833 C C . MET A 1 114 ? 22.08992 20.49481 4.95971 1.000 20.98014 112 MET A C 1
ATOM 834 O O . MET A 1 114 ? 22.04076 21.70820 4.76423 1.000 24.27049 112 MET A O 1
ATOM 839 N N . LYS A 1 115 ? 23.24583 19.83126 4.97860 1.000 21.21512 113 LYS A N 1
ATOM 840 C CA . LYS A 1 115 ? 24.50158 20.54781 4.78563 1.000 23.87749 113 LYS A CA 1
ATOM 841 C C . LYS A 1 115 ? 24.52788 21.23241 3.42559 1.000 26.31545 113 LYS A C 1
ATOM 842 O O . LYS A 1 115 ? 24.89902 22.41009 3.30823 1.000 28.55843 113 LYS A O 1
ATOM 848 N N . GLN A 1 116 ? 24.12184 20.51062 2.38014 1.000 25.19759 114 GLN A N 1
ATOM 849 C CA . GLN A 1 116 ? 24.12709 21.10774 1.05184 1.000 29.18567 114 GLN A CA 1
ATOM 850 C C . GLN A 1 116 ? 23.08443 22.20765 0.95833 1.000 25.55057 114 GLN A C 1
ATOM 851 O O . GLN A 1 116 ? 23.32438 23.25059 0.33765 1.000 27.51493 114 GLN A O 1
ATOM 857 N N . PHE A 1 117 ? 21.92265 21.98053 1.57725 1.000 23.00585 115 PHE A N 1
ATOM 858 C CA . PHE A 1 117 ? 20.82244 22.93471 1.51488 1.000 22.27200 115 PHE A CA 1
ATOM 859 C C . PHE A 1 117 ? 21.18344 24.23762 2.21342 1.000 25.34219 115 PHE A C 1
ATOM 860 O O . PHE A 1 117 ? 20.92828 25.32177 1.67820 1.000 27.72007 115 PHE A O 1
ATOM 868 N N . ILE A 1 118 ? 21.80341 24.14288 3.39913 1.000 23.95287 116 ILE A N 1
ATOM 869 C CA . ILE A 1 118 ? 22.21930 25.31910 4.17053 1.000 23.56670 116 ILE A CA 1
ATOM 870 C C . ILE A 1 118 ? 23.27218 26.11664 3.41918 1.000 24.19189 116 ILE A C 1
ATOM 871 O O . ILE A 1 118 ? 23.27898 27.35695 3.44807 1.000 24.87576 116 ILE A O 1
ATOM 876 N N . ASN A 1 119 ? 24.22663 25.41381 2.80270 1.000 26.37488 117 ASN A N 1
ATOM 877 C CA . ASN A 1 119 ? 25.30182 26.08038 2.07307 1.000 31.74606 117 ASN A CA 1
ATOM 878 C C . ASN A 1 119 ? 24.73997 26.98317 0.98040 1.000 26.08422 117 ASN A C 1
ATOM 879 O O . ASN A 1 119 ? 25.16472 28.13348 0.83128 1.000 29.79388 117 ASN A O 1
ATOM 884 N N . THR A 1 120 ? 23.76183 26.48386 0.22292 1.000 25.71203 118 THR A N 1
ATOM 885 C CA . THR A 1 120 ? 23.10560 27.30438 -0.78979 1.000 25.94433 118 THR A CA 1
ATOM 886 C C . THR A 1 120 ? 22.18636 28.34572 -0.15934 1.000 26.43128 118 THR A C 1
ATOM 887 O O . THR A 1 120 ? 22.13913 29.49605 -0.61013 1.000 33.62517 118 THR A O 1
ATOM 891 N N . ALA A 1 121 ? 21.43503 27.96355 0.87489 1.000 26.80017 119 ALA A N 1
ATOM 892 C CA . ALA A 1 121 ? 20.46755 28.89337 1.44907 1.000 25.94257 119 ALA A CA 1
ATOM 893 C C . ALA A 1 121 ? 21.16732 30.06600 2.11071 1.000 26.50831 119 ALA A C 1
ATOM 894 O O . ALA A 1 121 ? 20.67633 31.20195 2.05459 1.000 28.96919 119 ALA A O 1
ATOM 896 N N . LYS A 1 122 ? 22.31449 29.81004 2.74389 1.000 28.77638 120 LYS A N 1
ATOM 897 C CA . LYS A 1 122 ? 23.00528 30.87432 3.45805 1.000 31.77290 120 LYS A CA 1
ATOM 898 C C . LYS A 1 122 ? 23.64698 31.85793 2.49171 1.000 31.45690 120 LYS A C 1
ATOM 899 O O . LYS A 1 122 ? 23.66340 33.06496 2.75306 1.000 35.95871 120 LYS A O 1
ATOM 905 N N . LYS A 1 123 ? 24.15842 31.37127 1.35832 1.000 33.40119 121 LYS A N 1
ATOM 906 C CA . LYS A 1 123 ? 24.70504 32.27888 0.35526 1.000 34.78005 121 LYS A CA 1
ATOM 907 C C . LYS A 1 123 ? 23.62670 33.19599 -0.21557 1.000 36.59045 121 LYS A C 1
ATOM 908 O O . LYS A 1 123 ? 23.85959 34.39303 -0.40350 1.000 37.57510 121 LYS A O 1
ATOM 914 N N . LEU A 1 124 ? 22.43781 32.65590 -0.49771 1.000 33.49918 122 LEU A N 1
ATOM 915 C CA . LEU A 1 124 ? 21.35947 33.49459 -1.01147 1.000 29.55307 122 LEU A CA 1
ATOM 916 C C . LEU A 1 124 ? 20.80432 34.42153 0.06636 1.000 29.47065 122 LEU A C 1
ATOM 917 O O . LEU A 1 124 ? 20.40541 35.55659 -0.22456 1.000 30.96887 122 LEU A O 1
ATOM 922 N N . PHE A 1 125 ? 20.75195 33.94548 1.31377 1.000 31.11324 123 PHE A N 1
ATOM 923 C CA . PHE A 1 125 ? 20.23147 34.75991 2.40727 1.000 31.38718 123 PHE A CA 1
ATOM 924 C C . PHE A 1 125 ? 21.07819 36.00564 2.60977 1.000 35.34881 123 PHE A C 1
ATOM 925 O O . PHE A 1 125 ? 20.55651 37.07411 2.96666 1.000 37.57861 123 PHE A O 1
ATOM 933 N N . GLU A 1 126 ? 22.37271 35.89933 2.32364 1.000 36.64617 124 GLU A N 1
ATOM 934 C CA . GLU A 1 126 ? 23.33324 36.94466 2.63987 1.000 40.95600 124 GLU A CA 1
ATOM 935 C C . GLU A 1 126 ? 23.49281 37.98430 1.53814 1.000 51.56975 124 GLU A C 1
ATOM 936 O O . GLU A 1 126 ? 24.00669 39.07354 1.81043 1.000 57.60317 124 GLU A O 1
ATOM 942 N N . GLN A 1 127 ? 23.07643 37.70091 0.30600 1.000 51.95362 125 GLN A N 1
ATOM 943 C CA . GLN A 1 127 ? 23.38379 38.63466 -0.77400 1.000 60.11051 125 GLN A CA 1
ATOM 944 C C . GLN A 1 127 ? 22.19977 39.49492 -1.20442 1.000 64.73178 125 GLN A C 1
ATOM 945 O O . GLN A 1 127 ? 22.37836 40.68632 -1.48417 1.000 73.87197 125 GLN A O 1
ATOM 951 N N . HIS A 1 128 ? 20.99501 38.94337 -1.24694 1.000 93.00424 126 HIS A N 1
ATOM 952 C CA . HIS A 1 128 ? 19.83956 39.67316 -1.76285 1.000 95.45423 126 HIS A CA 1
ATOM 953 C C . HIS 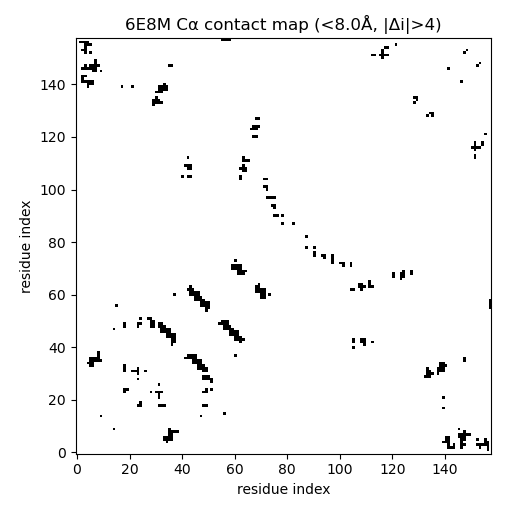A 1 128 ? 18.97439 40.17562 -0.61036 1.000 94.20014 126 HIS A C 1
ATOM 954 O O . HIS A 1 128 ? 17.81560 39.79540 -0.45469 1.000 92.64194 126 HIS A O 1
ATOM 961 N N . ILE A 1 129 ? 19.56760 41.05356 0.20410 1.000 95.43941 127 ILE A N 1
ATOM 962 C CA . ILE A 1 129 ? 18.86142 41.58568 1.36984 1.000 89.29539 127 ILE A CA 1
ATOM 963 C C . ILE A 1 129 ? 17.62503 42.35818 0.92442 1.000 92.14423 127 ILE A C 1
ATOM 964 O O . ILE A 1 129 ? 16.52233 42.15761 1.44771 1.000 92.46865 127 ILE A O 1
ATOM 969 N N . ARG A 1 130 ? 17.79042 43.25081 -0.05148 1.000 96.34219 128 ARG A N 1
ATOM 970 C CA . ARG A 1 130 ? 16.65311 43.76408 -0.80663 1.000 93.21303 128 ARG A CA 1
ATOM 971 C C . ARG A 1 130 ? 16.16594 42.65956 -1.73119 1.000 92.92256 128 ARG A C 1
ATOM 972 O O . ARG A 1 130 ? 16.88428 42.24866 -2.64926 1.000 94.83767 128 ARG A O 1
ATOM 980 N N . ALA A 1 131 ? 14.95961 42.15971 -1.47792 1.000 90.29538 129 ALA A N 1
ATOM 981 C CA . ALA A 1 131 ? 14.58817 40.81572 -1.90584 1.000 84.85519 129 ALA A CA 1
ATOM 982 C C . ALA A 1 131 ? 13.23755 40.79323 -2.61019 1.000 77.06859 129 ALA A C 1
ATOM 983 O O . ALA A 1 131 ? 12.20257 41.02685 -1.97821 1.000 69.06801 129 ALA A O 1
ATOM 985 N N . GLU A 1 132 ? 13.24476 40.46913 -3.90714 1.000 75.12426 130 GLU A N 1
ATOM 986 C CA . GLU A 1 132 ? 12.07279 39.89209 -4.54943 1.000 67.62439 130 GLU A CA 1
ATOM 987 C C . GLU A 1 132 ? 11.90359 38.42144 -4.18092 1.000 57.08735 130 GLU A C 1
ATOM 988 O O . GLU A 1 132 ? 11.09838 37.71465 -4.79687 1.000 50.95568 130 GLU A O 1
ATOM 994 N N . SER A 1 133 ? 12.66397 37.95167 -3.18840 1.000 46.69822 131 SER A N 1
ATOM 995 C CA . SER A 1 133 ? 12.43560 36.63477 -2.61849 1.000 42.33121 131 SER A CA 1
ATOM 996 C C . SER A 1 133 ? 11.15081 36.57697 -1.82096 1.000 43.11464 131 SER A C 1
ATOM 997 O O . SER A 1 133 ? 10.66005 35.47634 -1.57516 1.000 34.62166 131 SER A O 1
ATOM 1000 N N . PHE A 1 134 ? 10.60446 37.72869 -1.41341 1.000 23.92468 132 PHE A N 1
ATOM 1001 C CA . PHE A 1 134 ? 9.41428 37.72917 -0.56854 1.000 23.22790 132 PHE A CA 1
ATOM 1002 C C . PHE A 1 134 ? 8.24353 37.03775 -1.26195 1.000 22.99036 132 PHE A C 1
ATOM 1003 O O . PHE A 1 134 ? 7.53637 36.23067 -0.64782 1.000 23.40882 132 PHE A O 1
ATOM 1011 N N . LYS A 1 135 ? 8.01137 37.35755 -2.53578 1.000 24.93381 133 LYS A N 1
ATOM 1012 C CA . LYS A 1 135 ? 6.90301 36.72889 -3.24620 1.000 24.86446 133 LYS A CA 1
ATOM 1013 C C . LYS A 1 135 ? 7.04877 35.21664 -3.27760 1.000 23.49060 133 LYS A C 1
ATOM 1014 O O . LYS A 1 135 ? 6.04136 34.50295 -3.23704 1.000 24.49620 133 LYS A O 1
ATOM 1020 N N . THR A 1 136 ? 8.28312 34.69971 -3.33378 1.000 23.45331 134 THR A N 1
ATOM 1021 C CA . THR A 1 136 ? 8.42600 33.25139 -3.38793 1.000 22.04290 134 THR A CA 1
ATOM 1022 C C . THR A 1 136 ? 8.10893 32.61191 -2.04633 1.000 23.13194 134 THR A C 1
ATOM 1023 O O . THR A 1 136 ? 7.73419 31.43425 -2.01588 1.000 21.35036 134 THR A O 1
ATOM 1027 N N . LEU A 1 137 ? 8.22622 33.35945 -0.93989 1.000 19.40579 135 LEU A N 1
ATOM 1028 C CA . LEU A 1 137 ? 7.81692 32.81458 0.35209 1.000 17.76707 135 LEU A CA 1
ATOM 1029 C C . LEU A 1 137 ? 6.30687 32.66752 0.41432 1.000 19.03666 135 LEU A C 1
ATOM 1030 O O . LEU A 1 137 ? 5.79032 31.63087 0.85254 1.000 21.17994 135 LEU A O 1
ATOM 1035 N N . ILE A 1 138 ? 5.58977 33.67678 -0.07975 1.000 21.38860 136 ILE A N 1
ATOM 1036 C CA . ILE A 1 138 ? 4.13585 33.60177 -0.14546 1.000 23.49355 136 ILE A CA 1
ATOM 1037 C C . ILE A 1 138 ? 3.70221 32.40269 -0.97912 1.000 25.42854 136 ILE A C 1
ATOM 1038 O O . ILE A 1 138 ? 2.78875 31.66675 -0.58838 1.000 24.48210 136 ILE A O 1
ATOM 1043 N N . MET A 1 139 ? 4.34789 32.18494 -2.13653 1.000 20.56659 137 MET A N 1
ATOM 1044 C CA . MET A 1 139 ? 3.99683 31.04662 -2.98538 1.000 22.74388 137 MET A CA 1
ATOM 1045 C C . MET A 1 139 ? 4.09482 29.73681 -2.21545 1.000 22.22972 137 MET A C 1
ATOM 1046 O O . MET A 1 139 ? 3.17885 28.90818 -2.26306 1.000 25.09969 137 MET A O 1
ATOM 1051 N N . GLU A 1 140 ? 5.20113 29.53352 -1.49119 1.000 21.42506 138 GLU A N 1
ATOM 1052 C CA . GLU A 1 140 ? 5.39084 28.26606 -0.79696 1.000 23.21747 138 GLU A CA 1
ATOM 1053 C C . GLU A 1 140 ? 4.40751 28.11428 0.35755 1.000 25.96126 138 GLU A C 1
ATOM 1054 O O . GLU A 1 140 ? 3.92228 27.00786 0.62697 1.000 25.90628 138 GLU A O 1
ATOM 1060 N N . LEU A 1 141 ? 4.08156 29.21139 1.04418 1.000 23.73070 139 LEU A N 1
ATOM 1061 C CA . LEU A 1 141 ? 3.05563 29.13604 2.08067 1.000 27.40024 139 LEU A CA 1
ATOM 1062 C C . LEU A 1 141 ? 1.71984 28.69395 1.49823 1.000 30.48522 139 LEU A C 1
ATOM 1063 O O . LEU A 1 141 ? 0.99245 27.90352 2.11730 1.000 25.10714 139 LEU A O 1
ATOM 1068 N N . LYS A 1 142 ? 1.37971 29.20473 0.31216 1.000 23.72142 140 LYS A N 1
ATOM 1069 C CA . LYS A 1 142 ? 0.15088 28.79922 -0.36240 1.000 20.59010 140 LYS A CA 1
ATOM 1070 C C . LYS A 1 142 ? 0.18685 27.32940 -0.75143 1.000 24.77521 140 LYS A C 1
ATOM 1071 O O . LYS A 1 142 ? -0.81883 26.62562 -0.62460 1.000 24.68697 140 LYS A O 1
ATOM 1077 N N . ILE A 1 143 ? 1.31291 26.85842 -1.28977 1.000 22.41256 141 ILE A N 1
ATOM 1078 C CA . ILE A 1 143 ? 1.39510 25.44924 -1.66891 1.000 23.60367 141 ILE A CA 1
ATOM 1079 C C . ILE A 1 143 ? 1.17086 24.55819 -0.44957 1.000 23.82215 141 ILE A C 1
ATOM 1080 O O . ILE A 1 143 ? 0.53341 23.49971 -0.54114 1.000 26.45823 141 ILE A O 1
ATOM 1085 N N . HIS A 1 144 ? 1.66329 24.98555 0.70948 1.000 22.65696 142 HIS A N 1
ATOM 1086 C CA . HIS A 1 144 ? 1.48652 24.26805 1.96438 1.000 21.21607 142 HIS A CA 1
ATOM 1087 C C . HIS A 1 144 ? 0.13787 24.52751 2.60446 1.000 27.60716 142 HIS A C 1
ATOM 1088 O O . HIS A 1 144 ? -0.12280 23.97665 3.67567 1.000 25.13544 142 HIS A O 1
ATOM 1095 N N . GLU A 1 145 ? -0.69302 25.37569 1.99658 1.000 24.02054 143 GLU A N 1
ATOM 1096 C CA . GLU A 1 145 ? -2.08870 25.58069 2.39023 1.000 24.83023 143 GLU A CA 1
ATOM 1097 C C . GLU A 1 145 ? -2.21089 26.24121 3.76135 1.000 25.41786 143 GLU A C 1
ATOM 1098 O O . GLU A 1 145 ? -3.17609 25.99680 4.49690 1.000 28.19772 143 GLU A O 1
ATOM 1104 N N . PHE A 1 146 ? -1.25941 27.11347 4.07660 1.000 27.03158 144 PHE A N 1
ATOM 1105 C CA . PHE A 1 146 ? -1.38714 28.02247 5.20431 1.000 25.68656 144 PHE A CA 1
ATOM 1106 C C . PHE A 1 146 ? -2.36000 29.13778 4.84855 1.000 36.77424 144 PHE A C 1
ATOM 1107 O O . PHE A 1 146 ? -2.26815 29.73151 3.77108 1.000 41.46666 144 PHE A O 1
ATOM 1115 N N . ASN A 1 147 ? -3.30575 29.40519 5.74522 1.000 30.75114 145 ASN A N 1
ATOM 1116 C CA . ASN A 1 147 ? -4.29877 30.46132 5.53845 1.000 28.57960 145 ASN A CA 1
ATOM 1117 C C . ASN A 1 147 ? -3.61646 31.80189 5.79541 1.000 33.61211 145 ASN A C 1
ATOM 1118 O O . ASN A 1 147 ? -3.39446 32.18037 6.94387 1.000 31.10271 145 ASN A O 1
ATOM 1123 N N . LEU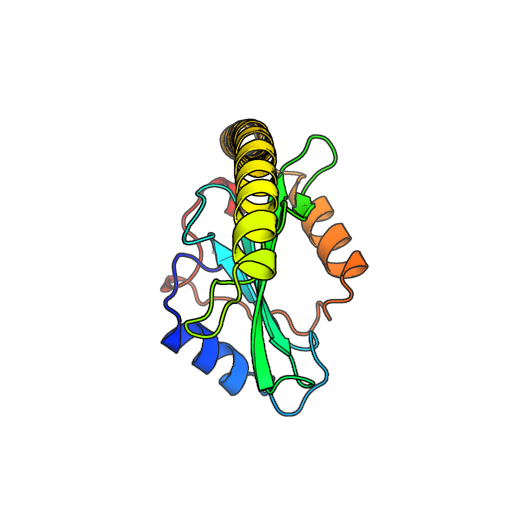 A 1 148 ? -3.28570 32.53323 4.72143 1.000 34.54875 146 LEU A N 1
ATOM 1124 C CA . LEU A 1 148 ? -2.50107 33.75734 4.87403 1.000 35.01537 146 LEU A CA 1
ATOM 1125 C C . LEU A 1 148 ? -3.19942 34.78391 5.75594 1.000 31.33693 146 LEU A C 1
ATOM 1126 O O . LEU A 1 148 ? -2.53093 35.58064 6.42072 1.000 28.90928 146 LEU A O 1
ATOM 1131 N N . GLU A 1 149 ? -4.52898 34.77186 5.79356 1.000 33.22995 147 GLU A N 1
ATOM 1132 C CA . GLU A 1 149 ? -5.25610 35.64988 6.69873 1.000 38.72925 147 GLU A CA 1
ATOM 1133 C C . GLU A 1 149 ? -5.04469 35.27708 8.15903 1.000 34.81362 147 GLU A C 1
ATOM 1134 O O . GLU A 1 149 ? -5.36250 36.08160 9.04338 1.000 32.27521 147 GLU A O 1
ATOM 1140 N N . GLY A 1 150 ? -4.52124 34.08370 8.42665 1.000 33.18793 148 GLY A N 1
ATOM 1141 C CA . GLY A 1 150 ? -4.23174 33.63535 9.77065 1.000 24.92211 148 GLY A CA 1
ATOM 1142 C C . GLY A 1 150 ? -2.79876 33.83162 10.20757 1.000 21.92410 148 GLY A C 1
ATOM 1143 O O . GLY A 1 150 ? -2.42204 33.34010 11.27843 1.000 22.04300 148 GLY A O 1
ATOM 1144 N N . LEU A 1 151 ? -1.99682 34.54392 9.43159 1.000 22.82413 149 LEU A N 1
ATOM 1145 C CA . LEU A 1 151 ? -0.63412 34.84475 9.82879 1.000 22.86657 149 LEU A CA 1
ATOM 1146 C C . LEU A 1 151 ? -0.62666 35.70672 11.07940 1.000 21.14232 149 LEU A C 1
ATOM 1147 O O . LEU A 1 151 ? -1.29898 36.74284 11.13924 1.000 22.69450 149 LEU A O 1
ATOM 1152 N N . ILE A 1 152 ? 0.10560 35.25435 12.09971 1.000 19.20028 150 ILE A N 1
ATOM 1153 C CA . ILE A 1 152 ? 0.30926 36.05950 13.29815 1.000 19.30404 150 ILE A CA 1
ATOM 1154 C C . ILE A 1 152 ? 1.44977 37.03414 13.04441 1.000 20.91233 150 ILE A C 1
ATOM 1155 O O . ILE A 1 152 ? 2.55536 36.63073 12.65776 1.000 22.73476 150 ILE A O 1
ATOM 1160 N N . LYS A 1 153 ? 1.19704 38.31414 13.29856 1.000 21.01658 151 LYS A N 1
ATOM 1161 C CA . LYS A 1 153 ? 2.25356 39.27261 13.01758 1.000 21.79588 151 LYS A CA 1
ATOM 1162 C C . LYS A 1 153 ? 2.97137 39.67025 14.29769 1.000 21.71888 151 LYS A C 1
ATOM 1163 O O . LYS A 1 153 ? 2.32541 39.89756 15.32014 1.000 23.01536 151 LYS A O 1
ATOM 1169 N N . PRO A 1 154 ? 4.30080 39.74427 14.26787 1.000 19.66893 152 PRO A N 1
ATOM 1170 C CA . PRO A 1 154 ? 5.03886 40.16916 15.46116 1.000 17.01773 152 PRO A CA 1
ATOM 1171 C C . PRO A 1 154 ? 4.82665 41.63742 15.78725 1.000 21.82340 152 PRO A C 1
ATOM 1172 O O . PRO A 1 154 ? 4.60367 42.48270 14.91085 1.000 21.79711 152 PRO A O 1
ATOM 1176 N N . THR A 1 155 ? 4.90852 41.93736 17.08118 1.000 21.18391 153 THR A N 1
ATOM 1177 C CA . THR A 1 155 ? 5.11988 43.30959 17.49512 1.000 22.59921 153 THR A CA 1
ATOM 1178 C C . THR A 1 155 ? 6.55347 43.71269 17.16280 1.000 22.50916 153 THR A C 1
ATOM 1179 O O . THR A 1 155 ? 7.39956 42.87104 16.84782 1.000 23.53371 153 THR A O 1
ATOM 1183 N N . ARG A 1 156 ? 6.82355 45.01676 17.26071 1.000 22.39529 154 ARG A N 1
ATOM 1184 C CA . ARG A 1 156 ? 8.11111 45.55802 16.83304 1.000 23.21558 154 ARG A CA 1
ATOM 1185 C C . ARG A 1 156 ? 9.27076 44.91412 17.58438 1.000 29.05309 154 ARG A C 1
ATOM 1186 O O . ARG A 1 156 ? 10.28115 44.53589 16.98084 1.000 25.10452 154 ARG A O 1
ATOM 1194 N N . SER A 1 157 ? 9.13951 44.76772 18.90495 1.000 24.09919 155 SER A N 1
ATOM 1195 C CA . SER A 1 157 ? 10.22495 44.20250 19.69594 1.000 24.97155 155 SER A CA 1
ATOM 1196 C C . SER A 1 157 ? 10.43576 42.71496 19.45388 1.000 28.06718 155 SER A C 1
ATOM 1197 O O . SER A 1 157 ? 11.49754 42.19374 19.81404 1.000 27.42544 155 SER A O 1
ATOM 1200 N N . GLN A 1 158 ? 9.44746 42.01062 18.90685 1.000 21.96589 156 GLN A N 1
ATOM 1201 C CA . GLN A 1 158 ? 9.57575 40.58089 18.67905 1.000 22.01524 156 GLN A CA 1
ATOM 1202 C C . GLN A 1 158 ? 9.91900 40.24241 17.23277 1.000 20.26884 156 GLN A C 1
ATOM 1203 O O . GLN A 1 158 ? 10.21440 39.08152 16.93841 1.000 22.77028 156 GLN A O 1
ATOM 1209 N N . ALA A 1 159 ? 9.93556 41.23006 16.34065 1.000 20.58849 157 ALA A N 1
ATOM 1210 C CA . ALA A 1 159 ? 10.18966 40.95943 14.92972 1.000 20.83470 157 ALA A CA 1
ATOM 1211 C C . ALA A 1 159 ? 11.66050 40.63803 14.69448 1.000 20.19267 157 ALA A C 1
ATOM 1212 O O . ALA A 1 159 ? 12.54799 41.05828 15.44642 1.000 24.26713 157 ALA A O 1
ATOM 1214 N N . SER A 1 160 ? 11.90985 39.86933 13.63921 1.000 19.55586 158 SER A N 1
ATOM 1215 C CA . SER A 1 160 ? 13.27681 39.52078 13.28178 1.000 20.90602 158 SER A CA 1
ATOM 1216 C C . SER A 1 160 ? 14.08350 40.76640 12.96520 1.000 26.48802 158 SER A C 1
ATOM 1217 O O . SER A 1 160 ? 13.59194 41.71206 12.34083 1.000 26.52470 158 SER A O 1
ATOM 1220 N N . GLN A 1 161 ? 15.33478 40.75449 13.39723 1.000 28.53714 159 GLN A N 1
ATOM 1221 C CA . GLN A 1 161 ? 16.26393 41.82838 13.09986 1.000 27.44763 159 GLN A CA 1
ATOM 1222 C C . GLN A 1 161 ? 17.20334 41.46149 11.96066 1.000 28.40368 159 GLN A C 1
ATOM 1223 O O . GLN A 1 161 ? 18.15200 42.20351 11.68572 1.000 35.10951 159 GLN A O 1
ATOM 1229 N N . GLU A 1 162 ? 16.95234 40.33811 11.28741 1.000 26.98651 160 GLU A N 1
ATOM 1230 C CA . GLU A 1 162 ? 17.73562 39.96539 10.11544 1.000 30.59232 160 GLU A CA 1
ATOM 1231 C C . GLU A 1 162 ? 17.46291 40.93942 8.97256 1.000 34.53281 160 GLU A C 1
ATOM 1232 O O . GLU A 1 162 ? 16.30768 41.25480 8.67385 1.000 34.72416 160 GLU A O 1
ATOM 1238 N N . LYS A 1 163 ? 18.53405 41.42243 8.33595 1.000 43.07926 161 LYS A N 1
ATOM 1239 C CA . LYS A 1 163 ? 18.38035 42.44619 7.30572 1.000 42.19002 161 LYS A CA 1
ATOM 1240 C C . LYS A 1 163 ? 17.59731 41.93846 6.10023 1.000 38.68750 161 LYS A C 1
ATOM 1241 O O . LYS A 1 163 ? 16.90622 42.72510 5.44308 1.000 41.71900 161 LYS A O 1
ATOM 1247 N N . HIS A 1 164 ? 17.66564 40.63640 5.80469 1.000 33.92829 162 HIS A N 1
ATOM 1248 C CA . HIS A 1 164 ? 16.92076 40.09564 4.66902 1.000 32.50865 162 HIS A CA 1
ATOM 1249 C C . HIS A 1 164 ? 15.43358 40.39500 4.76015 1.000 30.30287 162 HIS A C 1
ATOM 1250 O O . HIS A 1 164 ? 14.75135 40.42844 3.72774 1.000 30.83899 162 HIS A O 1
ATOM 1257 N N . PHE A 1 165 ? 14.90972 40.59541 5.96702 1.000 30.48332 163 PHE A N 1
ATOM 1258 C CA . PHE A 1 165 ? 13.47290 40.68857 6.17626 1.000 24.52457 163 PHE A CA 1
ATOM 1259 C C . PHE A 1 165 ? 12.99809 42.11381 6.40676 1.000 30.73324 163 PHE A C 1
ATOM 1260 O O . PHE A 1 165 ? 11.81614 42.31570 6.69206 1.000 27.07413 163 PHE A O 1
ATOM 1268 N N . THR A 1 166 ? 13.88489 43.10553 6.28776 1.000 35.89070 164 THR A N 1
ATOM 1269 C CA . THR A 1 166 ? 13.48636 44.48661 6.53486 1.000 36.73087 164 THR A CA 1
ATOM 1270 C C . THR A 1 166 ? 12.25071 44.85927 5.72606 1.000 34.65196 164 THR A C 1
ATOM 1271 O O . THR A 1 166 ? 11.34659 45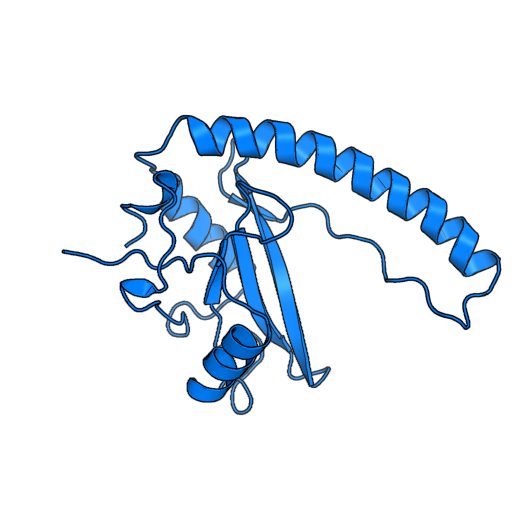.53737 6.22948 1.000 41.40789 164 THR A O 1
ATOM 1275 N N . ASP A 1 167 ? 12.16983 44.38033 4.48825 1.000 35.14818 165 ASP A N 1
ATOM 1276 C CA . ASP A 1 167 ? 11.06264 44.69993 3.60310 1.000 36.67050 165 ASP A CA 1
ATOM 1277 C C . ASP A 1 167 ? 10.06301 43.55647 3.46057 1.000 32.03525 165 ASP A C 1
ATOM 1278 O O . ASP A 1 167 ? 9.23068 43.58520 2.54928 1.000 35.04822 165 ASP A O 1
ATOM 1283 N N . TYR A 1 168 ? 10.11513 42.55715 4.34402 1.000 27.81488 166 TYR A N 1
ATOM 1284 C CA . TYR A 1 168 ? 9.11152 41.48862 4.38452 1.000 23.91253 166 TYR A CA 1
ATOM 1285 C C . TYR A 1 168 ? 7.92198 41.99184 5.20591 1.000 26.64654 166 TYR A C 1
ATOM 1286 O O . TYR A 1 168 ? 7.69784 41.60111 6.35273 1.000 27.69708 166 TYR A O 1
ATOM 1295 N N . VAL A 1 169 ? 7.15192 42.88492 4.59320 1.000 31.48400 167 VAL A N 1
ATOM 1296 C CA . VAL A 1 169 ? 6.17393 43.66168 5.34480 1.000 36.10955 167 VAL A CA 1
ATOM 1297 C C . VAL A 1 169 ? 4.76238 43.49322 4.79801 1.000 43.99282 167 VAL A C 1
ATOM 1298 O O . VAL A 1 169 ? 3.77750 43.77896 5.49702 1.000 41.34191 167 VAL A O 1
ATOM 1303 N N . ALA B 2 6 ? 8.55404 17.33211 16.81431 1.000 50.62497 380 ALA B N 1
ATOM 1304 C CA . ALA B 2 6 ? 7.64084 18.33348 16.27353 1.000 44.86194 380 ALA B CA 1
ATOM 1305 C C . ALA B 2 6 ? 8.17965 18.96315 14.98777 1.000 38.28957 380 ALA B C 1
ATOM 1306 O O . ALA B 2 6 ? 7.46348 19.70141 14.31478 1.000 37.26353 380 ALA B O 1
#

Sequence (158 aa):
SKIPIIFGLINSYQIHNLLEQHNAKTKESKAVFLIRDSSTYPGLLTISYYCQEQDIVKHIRFGLTDKGWKTAPKPPHEPLKSDSPEIKEKYTLDKIKFERKMKQFINTAKKLFEQHIRAESFKTLIMELKIHEFNLEGLIKPTRSQASQEKHFTDYVA

Foldseek 3Di:
DDAFQEFEDDDPVVQVVLQVVLVLQVDAWLQAWGWYQDPPAGLKIKIWGAHNVVRDIDIWIWFQDPQAIDTAQDQDDDDDPPDDPVNVVVNVVRRVVNVVRNVVRSVRRVVVSPPPLVDPSLVVVVVRSVVVPRNVVNYDGDDRVGGHPRSSRPPND

Organism: Legionella longbeachae serogroup 1 (strain NSW150) (NCBI:txid661367)

InterPro domains:
  IPR000980 SH2 domain [PF00017] (37-79)
  IPR000980 SH2 domain [PS50001] (15-153)
  IPR036860 SH2 domain superfamily [G3DSA:3.30.505.10] (8-152)
  IPR036860 SH2 domain superfamily [SSF55550] (12-115)

B-factor: mean 33.04, std 15.88, range [13.54, 98.67]

Secondary structure (DSSP, 8-state):
-PPPSSB-S--HHHHHHHHHHTTGGGS-TTSSEEEEE-SSSTT-EEEEEEETTTTEEEEEEEEEETTEEEEPPPPPPPP-TT--HHHHHHHHHHHHHHHHHHHHHHHHHHHHHHH-SS-TTHHHHHHHHHHTT--GGGBPPPPGGGB---GGGTT--/-

Radius of gyration: 16.55 Å; Cα contacts (8 Å, |Δi|>4): 255; chains: 2; bounding box: 36×55×33 Å

Solvent-accessible surface area: 10114 Å² total

Nearest PDB structures (foldseek):
  6e8m-assembly1_A  TM=1.006E+00  e=9.779E-32  Legionella longbeachae NSW150
  7xhq-assembly2_B  TM=7.180E-01  e=3.055E-04  Homo sapiens
  2dx0-assembly1_A  TM=6.636E-01  e=5.207E-03  Mus musculus
  3psk-assembly1_A  TM=6.908E-01  e=3.309E-02  Saccharomyces cerevisiae
  3pjp-assembly2_B  TM=6.832E-01  e=4.504E-02  Nakaseomyces glabratus